Protein AF-A0A7S0YAV2-F1 (afdb_monomer_lite)

Organism: NCBI:txid51329

Sequence (146 aa):
RGRKGEGRRGVPSSRGRNRPNRQQLLAKAARSRTGLVLTTYEHLRRFKADFLSIHWGLAILDEGHKIRNPDSEITFIAKLLRTTRRYILTGSPVQNRLSELWSVFDFIFPGRLGTLPVFQSQCALPIQLGGYVGASAAAVAAAYRC

Secondary structure (DSSP, 8-state):
---------PPPP-----PPPHHHHHHHHHHSTT------HHHHHHTHHHHHTS-BS-EEESSGGGG--TTSHHHHHHHH--BS-EEE--SSPPPS-HHHHHHHHHHHSTTTT--HHHHIIIIIHHHHHHTSTT--HHHHHHHHT-

Foldseek 3Di:
DDDDDDDDPDDPDDPDPPPDDPLVLLVVLLPDPNRDDDDDLVCCLVVLVSQLVGAEQEDEAEALLVQLDVPDSSLVSLLSRRYPAYYYHHPDDQDDAVSSVVSSVCSGPNCPCHDSVSNCVQARVLLVQLPDDVRDPVSVVSNVVD

pLDDT: mean 87.81, std 15.34, range [41.44, 98.06]

InterPro domains:
  IPR000330 SNF2, N-terminal domain [PF00176] (22-129)
  IPR014001 Helicase superfamily 1/2, ATP-binding domain [PS51192] (1-111)
  IPR027417 P-loop containing nucleoside triphosphate hydrolase [SSF52540] (15-138)
  IPR038718 SNF2-like, N-terminal domain superfamily [G3DSA:3.40.50.10810] (7-145)
  IPR050496 SNF2/RAD54 Helicase and DNA Repair [PTHR45629] (18-146)

Radius of gyration: 26.23 Å; chains: 1; bounding box: 42×24×112 Å

Structure (mmCIF, N/CA/C/O backbone):
data_AF-A0A7S0YAV2-F1
#
_entry.id   AF-A0A7S0YAV2-F1
#
loop_
_atom_site.group_PDB
_atom_site.id
_atom_site.type_symbol
_atom_site.label_atom_id
_atom_site.label_alt_id
_atom_site.label_comp_id
_atom_site.label_asym_id
_atom_site.label_entity_id
_atom_site.label_seq_id
_atom_site.pdbx_PDB_ins_code
_atom_site.Cartn_x
_atom_site.Cartn_y
_atom_site.Cartn_z
_atom_site.occupancy
_atom_site.B_iso_or_equiv
_atom_site.auth_seq_id
_atom_site.auth_comp_id
_atom_site.auth_asym_id
_atom_site.auth_atom_id
_atom_site.pdbx_PDB_model_num
ATOM 1 N N . ARG A 1 1 ? -10.715 12.644 79.717 1.00 46.12 1 ARG A N 1
ATOM 2 C CA . ARG A 1 1 ? -11.643 13.164 78.678 1.00 46.12 1 ARG A CA 1
ATOM 3 C C . ARG A 1 1 ? -10.818 13.472 77.432 1.00 46.12 1 ARG A C 1
ATOM 5 O O . ARG A 1 1 ? -10.005 14.382 77.476 1.00 46.12 1 ARG A O 1
ATOM 12 N N . GLY A 1 2 ? -10.927 12.624 76.405 1.00 41.44 2 GLY A N 1
ATOM 13 C CA . GLY A 1 2 ? -10.014 12.585 75.258 1.00 41.44 2 GLY A CA 1
ATOM 14 C C . GLY A 1 2 ? -10.187 13.727 74.255 1.00 41.44 2 GLY A C 1
ATOM 15 O O . GLY A 1 2 ? -11.285 14.256 74.079 1.00 41.44 2 GLY A O 1
ATOM 16 N N . ARG A 1 3 ? -9.089 14.073 73.574 1.00 47.66 3 ARG A N 1
ATOM 17 C CA . ARG A 1 3 ? -9.087 14.883 72.350 1.00 47.66 3 ARG A CA 1
ATOM 18 C C . ARG A 1 3 ? -8.723 14.000 71.156 1.00 47.66 3 ARG A C 1
ATOM 20 O O . ARG A 1 3 ? -7.917 13.084 71.263 1.00 47.66 3 ARG A O 1
ATOM 27 N N 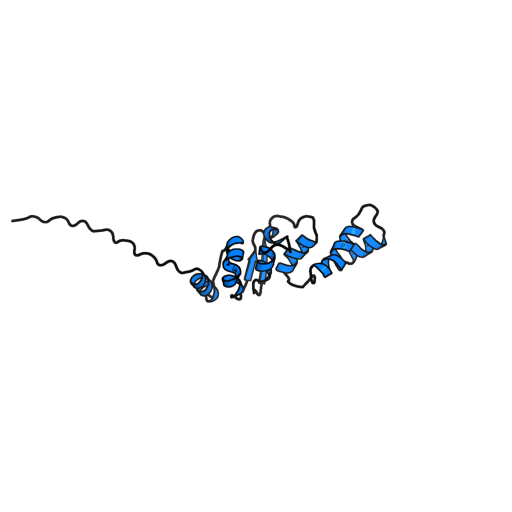. LYS A 1 4 ? -9.452 14.260 70.074 1.00 46.06 4 LYS A N 1
ATOM 28 C CA . LYS A 1 4 ? -9.698 13.426 68.899 1.00 46.06 4 LYS A CA 1
ATOM 29 C C . LYS A 1 4 ? -8.448 13.256 68.032 1.00 46.06 4 LYS A C 1
ATOM 31 O O . LYS A 1 4 ? -7.757 14.232 67.764 1.00 46.06 4 LYS A O 1
ATOM 36 N N . GLY A 1 5 ? -8.228 12.029 67.560 1.00 44.94 5 GLY A N 1
ATOM 37 C CA . GLY A 1 5 ? -7.269 11.715 66.507 1.00 44.94 5 GLY A CA 1
ATOM 38 C C . GLY A 1 5 ? -7.716 12.296 65.166 1.00 44.94 5 GLY A C 1
ATOM 39 O O . GLY A 1 5 ? -8.868 12.145 64.756 1.00 44.94 5 GLY A O 1
ATOM 40 N N . GLU A 1 6 ? -6.793 12.980 64.505 1.00 46.00 6 GLU A N 1
ATOM 41 C CA . GLU A 1 6 ? -6.951 13.530 63.166 1.00 46.00 6 GLU A CA 1
ATOM 42 C C . GLU A 1 6 ? -6.928 12.386 62.144 1.00 46.00 6 GLU A C 1
ATOM 44 O O . GLU A 1 6 ? -5.923 11.699 61.947 1.00 46.00 6 GLU A O 1
ATOM 49 N N . GLY A 1 7 ? -8.083 12.140 61.526 1.00 43.62 7 GLY A N 1
ATOM 50 C CA . GLY A 1 7 ? -8.246 11.131 60.491 1.00 43.62 7 GLY A CA 1
ATOM 51 C C . GLY A 1 7 ? -7.432 11.490 59.252 1.00 43.62 7 GLY A C 1
ATOM 52 O O . GLY A 1 7 ? -7.736 12.459 58.554 1.00 43.62 7 GLY A O 1
ATOM 53 N N . ARG A 1 8 ? -6.426 10.666 58.943 1.00 49.03 8 ARG A N 1
ATOM 54 C CA . ARG A 1 8 ? -5.786 10.631 57.626 1.00 49.03 8 ARG A CA 1
ATOM 55 C C . ARG A 1 8 ? -6.870 10.344 56.585 1.00 49.03 8 ARG A C 1
ATOM 57 O O . ARG A 1 8 ? -7.366 9.223 56.497 1.00 49.03 8 ARG A O 1
ATOM 64 N N . ARG A 1 9 ? -7.257 11.359 55.807 1.00 51.56 9 ARG A N 1
ATOM 65 C CA . ARG A 1 9 ? -8.102 11.170 54.622 1.00 51.56 9 ARG A CA 1
ATOM 66 C C . ARG A 1 9 ? -7.295 10.351 53.622 1.00 51.56 9 ARG A C 1
ATOM 68 O O . ARG A 1 9 ? -6.372 10.868 53.000 1.00 51.56 9 ARG A O 1
ATOM 75 N N . GLY A 1 10 ? -7.613 9.064 53.519 1.00 44.25 10 GLY A N 1
ATOM 76 C CA . GLY A 1 10 ? -7.095 8.212 52.459 1.00 44.25 10 GLY A CA 1
ATOM 77 C C . GLY A 1 10 ? -7.432 8.832 51.107 1.00 44.25 10 GLY A C 1
ATOM 78 O O . GLY A 1 10 ? -8.590 9.144 50.830 1.00 44.25 10 GLY A O 1
ATOM 79 N N . VAL A 1 11 ? -6.407 9.043 50.285 1.00 54.28 11 VAL A N 1
ATOM 80 C CA . VAL A 1 11 ? -6.566 9.388 48.872 1.00 54.28 11 VAL A CA 1
ATOM 81 C C . VAL A 1 11 ? -7.387 8.266 48.225 1.00 54.28 11 VAL A C 1
ATOM 83 O O . VAL A 1 11 ? -7.034 7.097 48.408 1.00 54.28 11 VAL A O 1
ATOM 86 N N . PRO A 1 12 ? -8.483 8.560 47.504 1.00 48.16 12 PRO A N 1
ATOM 87 C CA . PRO A 1 12 ? -9.239 7.513 46.845 1.00 48.16 12 PRO A CA 1
ATOM 88 C C . PRO A 1 12 ? -8.340 6.842 45.806 1.00 48.16 12 PRO A C 1
ATOM 90 O O . PRO A 1 12 ? -7.900 7.475 44.847 1.00 48.16 12 PRO A O 1
ATOM 93 N N . SER A 1 13 ? -8.069 5.555 46.030 1.00 51.59 13 SER A N 1
ATOM 94 C CA . SER A 1 13 ? -7.443 4.653 45.067 1.00 51.59 13 SER A CA 1
ATOM 95 C C . SER A 1 13 ? -8.147 4.810 43.719 1.00 51.59 13 SER A C 1
ATOM 97 O O . SER A 1 13 ? -9.364 4.625 43.605 1.00 51.59 13 SER A O 1
ATOM 99 N N . SER A 1 14 ? -7.388 5.233 42.710 1.00 55.28 14 SER A N 1
ATOM 100 C CA . SER A 1 14 ? -7.857 5.400 41.343 1.00 55.28 14 SER A CA 1
ATOM 101 C C . SER A 1 14 ? -8.348 4.049 40.830 1.00 55.28 14 SER A C 1
ATOM 103 O O . SER A 1 14 ? -7.568 3.161 40.493 1.00 55.28 14 SER A O 1
ATOM 105 N N . ARG A 1 15 ? -9.679 3.892 40.797 1.00 54.31 15 ARG A N 1
ATOM 106 C CA . ARG A 1 15 ? -10.378 2.743 40.209 1.00 54.31 15 ARG A CA 1
ATOM 107 C C . ARG A 1 15 ? -9.704 2.375 38.891 1.00 54.31 15 ARG A C 1
ATOM 109 O O . ARG A 1 15 ? -9.621 3.218 37.996 1.00 54.31 15 ARG A O 1
ATOM 116 N N . GLY A 1 16 ? -9.235 1.130 38.790 1.00 52.34 16 GLY A N 1
ATOM 117 C CA . GLY A 1 16 ? -8.622 0.577 37.587 1.00 52.34 16 GLY A CA 1
ATOM 118 C C . GLY A 1 16 ? -9.487 0.897 36.374 1.00 52.34 16 GLY A C 1
ATOM 119 O O . GLY A 1 16 ? -10.593 0.379 36.220 1.00 52.34 16 GLY A O 1
ATOM 120 N N . ARG A 1 17 ? -9.016 1.827 35.543 1.00 60.66 17 ARG A N 1
ATOM 121 C CA . ARG A 1 17 ? -9.725 2.265 34.345 1.00 60.66 17 ARG A CA 1
ATOM 122 C C . ARG A 1 17 ? -9.670 1.093 33.376 1.00 60.66 17 ARG A C 1
ATOM 124 O O . ARG A 1 17 ? -8.622 0.859 32.779 1.00 60.66 17 ARG A O 1
ATOM 131 N N . ASN A 1 18 ? -10.759 0.332 33.279 1.00 70.06 18 ASN A N 1
ATOM 132 C CA . ASN A 1 18 ? -10.860 -0.802 32.368 1.00 70.06 18 ASN A CA 1
ATOM 133 C C . ASN A 1 18 ? -10.573 -0.286 30.949 1.00 70.06 18 ASN A C 1
ATOM 135 O O . ASN A 1 18 ? -11.378 0.459 30.383 1.00 70.06 18 ASN A O 1
ATOM 139 N N . ARG A 1 19 ? -9.366 -0.550 30.431 1.00 71.81 19 ARG A N 1
ATOM 140 C CA . ARG A 1 19 ? -8.962 -0.048 29.117 1.00 71.81 19 ARG A CA 1
ATOM 141 C C . ARG A 1 19 ? -9.812 -0.791 28.089 1.00 71.81 19 ARG A C 1
ATOM 143 O O . ARG A 1 19 ? -9.752 -2.019 28.062 1.00 71.81 19 ARG A O 1
ATOM 150 N N . PRO A 1 20 ? -10.609 -0.086 27.270 1.00 76.06 20 PRO A N 1
ATOM 151 C CA . PRO A 1 20 ? -11.421 -0.748 26.262 1.00 76.06 20 PRO A CA 1
ATOM 152 C C . PRO A 1 20 ? -10.512 -1.554 25.333 1.00 76.06 20 PRO A C 1
ATOM 154 O O . PRO A 1 20 ? -9.457 -1.071 24.909 1.00 76.06 20 PRO A O 1
ATOM 157 N N . ASN A 1 21 ? -10.916 -2.787 25.026 1.00 88.19 21 ASN A N 1
ATOM 158 C CA . ASN A 1 21 ? -10.181 -3.626 24.085 1.00 88.19 21 ASN A CA 1
ATOM 159 C C . ASN A 1 21 ? -10.181 -2.948 22.698 1.00 88.19 21 ASN A C 1
ATOM 161 O O . ASN A 1 21 ? -11.144 -2.276 22.323 1.00 88.19 21 ASN A O 1
ATOM 165 N N . ARG A 1 22 ? -9.117 -3.136 21.912 1.00 91.38 22 ARG A N 1
ATOM 166 C CA . ARG A 1 22 ? -8.936 -2.583 20.560 1.00 91.38 22 ARG A CA 1
ATOM 167 C C . ARG A 1 22 ? -10.175 -2.756 19.682 1.00 91.38 22 ARG A C 1
ATOM 169 O O . ARG A 1 22 ? -10.595 -1.799 19.045 1.00 91.38 22 ARG A O 1
ATOM 176 N N . GLN A 1 23 ? -10.790 -3.936 19.685 1.00 91.25 23 GLN A N 1
ATOM 177 C CA . GLN A 1 23 ? -12.002 -4.211 18.903 1.00 91.25 23 GLN A CA 1
ATOM 178 C C . GLN A 1 23 ? -13.163 -3.283 19.283 1.00 91.25 23 GLN A C 1
ATOM 180 O O . GLN A 1 23 ? -13.864 -2.777 18.411 1.00 91.25 23 GLN A O 1
ATOM 185 N N . GLN A 1 24 ? -13.325 -2.980 20.573 1.00 91.94 24 GLN A N 1
ATOM 186 C CA . GLN A 1 24 ? -14.341 -2.037 21.045 1.00 91.94 24 GLN A CA 1
ATOM 187 C C . GLN A 1 24 ? -14.024 -0.605 20.602 1.00 91.94 24 GLN A C 1
ATOM 189 O O . GLN A 1 24 ? -14.933 0.130 20.219 1.00 91.94 24 GLN A O 1
ATOM 194 N N . LEU A 1 25 ? -12.745 -0.211 20.619 1.00 93.56 25 LEU A N 1
ATOM 195 C CA . LEU A 1 25 ? -12.304 1.099 20.130 1.00 93.56 25 LEU A CA 1
ATOM 196 C C . LEU A 1 25 ? -12.540 1.251 18.623 1.00 93.56 25 LEU A C 1
ATOM 198 O O . LEU A 1 25 ? -13.106 2.258 18.201 1.00 93.56 25 LEU A O 1
ATOM 202 N N . LEU A 1 26 ? -12.181 0.239 17.830 1.00 95.06 26 LEU A N 1
ATOM 203 C CA . LEU A 1 26 ? -12.413 0.216 16.386 1.00 95.06 26 LEU A CA 1
ATOM 204 C C . LEU A 1 26 ? -13.912 0.248 16.062 1.00 95.06 26 LEU A C 1
ATOM 206 O O . LEU A 1 26 ? -14.345 1.075 15.267 1.00 95.06 26 LEU A O 1
ATOM 210 N N . ALA A 1 27 ? -14.728 -0.565 16.740 1.00 92.50 27 ALA A N 1
ATOM 211 C CA . ALA A 1 27 ? -16.181 -0.570 16.561 1.00 92.50 27 ALA A CA 1
ATOM 212 C C . ALA A 1 27 ? -16.844 0.747 17.000 1.00 92.50 27 ALA A C 1
ATOM 214 O O . ALA A 1 27 ? -17.874 1.151 16.455 1.00 92.50 27 ALA A O 1
ATOM 215 N N . LYS A 1 28 ? -16.288 1.429 18.007 1.00 94.00 28 LYS A N 1
ATOM 216 C CA . LYS A 1 28 ? -16.741 2.763 18.416 1.00 94.00 28 LYS A CA 1
ATOM 217 C C . LYS A 1 28 ? -16.380 3.812 17.364 1.00 94.00 28 LYS A C 1
ATOM 219 O O . LYS A 1 28 ? -17.228 4.635 17.038 1.00 94.00 28 LYS A O 1
ATOM 224 N N . ALA A 1 29 ? -15.162 3.771 16.825 1.00 94.75 29 ALA A N 1
ATOM 225 C CA . ALA A 1 29 ? -14.736 4.677 15.763 1.00 94.75 29 ALA A CA 1
ATOM 226 C C . ALA A 1 29 ? -15.566 4.469 14.487 1.00 94.75 29 ALA A C 1
ATOM 228 O O . ALA A 1 29 ? -16.101 5.435 13.959 1.00 94.75 29 ALA A O 1
ATOM 229 N N . ALA A 1 30 ? -15.769 3.221 14.057 1.00 92.81 30 ALA A N 1
ATOM 230 C CA . ALA A 1 30 ? -16.523 2.889 12.847 1.00 92.81 30 ALA A CA 1
ATOM 231 C C . ALA A 1 30 ? -17.998 3.331 12.891 1.00 92.81 30 ALA A C 1
ATOM 233 O O . ALA A 1 30 ? -18.569 3.668 11.860 1.00 92.81 30 ALA A O 1
ATOM 234 N N . ARG A 1 31 ? -18.623 3.349 14.078 1.00 93.00 31 ARG A N 1
ATOM 235 C CA . ARG A 1 31 ? -20.010 3.819 14.263 1.00 93.00 31 ARG A CA 1
ATOM 236 C C . ARG A 1 31 ? -20.129 5.334 14.439 1.00 93.00 31 ARG A C 1
ATOM 238 O O . ARG A 1 31 ? -21.234 5.866 14.389 1.00 93.00 31 ARG A O 1
ATOM 245 N N . SER A 1 32 ? -19.022 6.028 14.691 1.00 93.88 32 SER A N 1
ATOM 246 C CA . SER A 1 32 ? -19.026 7.476 14.882 1.00 93.88 32 SER A CA 1
ATOM 247 C C . SER A 1 32 ? -19.004 8.196 13.538 1.00 93.88 32 SER A C 1
ATOM 249 O O . SER A 1 32 ? -18.174 7.900 12.683 1.00 93.88 32 SER A O 1
ATOM 251 N N . ARG A 1 33 ? -19.844 9.226 13.385 1.00 90.56 33 ARG A N 1
ATOM 252 C CA . ARG A 1 33 ? -19.860 10.085 12.187 1.00 90.56 33 ARG A CA 1
ATOM 253 C C . ARG A 1 33 ? -18.528 10.817 11.957 1.00 90.56 33 ARG A C 1
ATOM 255 O O . ARG A 1 33 ? -18.240 11.224 10.839 1.00 90.56 33 ARG A O 1
ATOM 262 N N . THR A 1 34 ? -17.738 10.993 13.016 1.00 92.44 34 THR A N 1
ATOM 263 C CA . THR A 1 34 ? -16.429 11.669 13.020 1.00 92.44 34 THR A CA 1
ATOM 264 C C . THR A 1 34 ? -15.328 10.773 13.600 1.00 92.44 34 THR A C 1
ATOM 266 O O . THR A 1 34 ? -14.358 11.253 14.184 1.00 92.44 34 THR A O 1
ATOM 269 N N . GLY A 1 35 ? -15.490 9.450 13.500 1.00 94.56 35 GLY A N 1
ATOM 270 C CA . GLY A 1 35 ? -14.501 8.497 13.990 1.00 94.56 35 GLY A CA 1
ATOM 271 C C . GLY A 1 35 ? -13.197 8.554 13.199 1.00 94.56 35 GLY A C 1
ATOM 272 O O . GLY A 1 35 ? -13.205 8.482 11.974 1.00 94.56 35 GLY A O 1
ATOM 273 N N . LEU A 1 36 ? -12.075 8.629 13.914 1.00 95.56 36 LEU A N 1
ATOM 274 C CA . LEU A 1 36 ? -10.730 8.545 13.351 1.00 95.56 36 LEU A CA 1
ATOM 275 C C . LEU A 1 36 ? -9.957 7.435 14.060 1.00 95.56 36 LEU A C 1
ATOM 277 O O . LEU A 1 36 ? -10.015 7.311 15.285 1.00 95.56 36 LEU A O 1
ATOM 281 N N . VAL A 1 37 ? -9.212 6.651 13.285 1.00 97.00 37 VAL A N 1
ATOM 282 C CA . VAL A 1 37 ? -8.277 5.654 13.806 1.00 97.00 37 VAL A CA 1
ATOM 283 C C . VAL A 1 37 ? -6.893 5.978 13.272 1.00 97.00 37 VAL A C 1
ATOM 285 O O . VAL A 1 37 ? -6.650 5.882 12.073 1.00 97.00 37 VAL A O 1
ATOM 288 N N . LEU A 1 38 ? -5.991 6.344 14.179 1.00 96.94 38 LEU A N 1
ATOM 289 C CA . LEU A 1 38 ? -4.569 6.460 13.892 1.00 96.94 38 LEU A CA 1
ATOM 290 C C . LEU A 1 38 ? -3.880 5.170 14.336 1.00 96.94 38 LEU A C 1
ATOM 292 O O . LEU A 1 38 ? -4.068 4.709 15.463 1.00 96.94 38 LEU A O 1
ATOM 296 N N . THR A 1 39 ? -3.105 4.571 13.442 1.00 96.69 39 THR A N 1
ATOM 297 C CA . THR A 1 39 ? -2.422 3.303 13.691 1.00 96.69 39 THR A CA 1
ATOM 298 C C . THR A 1 39 ? -1.104 3.247 12.928 1.00 96.69 39 THR A C 1
ATOM 300 O O . THR A 1 39 ? -0.844 4.077 12.062 1.00 96.69 39 THR A O 1
ATOM 303 N N . THR A 1 40 ? -0.274 2.259 13.243 1.00 97.44 40 THR A N 1
ATOM 304 C CA . THR A 1 40 ? 0.975 1.988 12.529 1.00 97.44 40 THR A CA 1
ATOM 305 C C . THR A 1 40 ? 0.778 0.859 11.519 1.00 97.44 40 THR A C 1
ATOM 307 O O . THR A 1 40 ? -0.114 0.016 11.667 1.00 97.44 40 THR A O 1
ATOM 310 N N . TYR A 1 41 ? 1.661 0.782 10.522 1.00 97.44 41 TYR A N 1
ATOM 311 C CA . TYR A 1 41 ? 1.718 -0.357 9.601 1.00 97.44 41 TYR A CA 1
ATOM 312 C C . TYR A 1 41 ? 1.897 -1.696 10.330 1.00 97.44 41 TYR A C 1
ATOM 314 O O . TYR A 1 41 ? 1.302 -2.699 9.944 1.00 97.44 41 TYR A O 1
ATOM 322 N N . GLU A 1 42 ? 2.671 -1.722 11.418 1.00 97.12 42 GLU A N 1
ATOM 323 C CA . GLU A 1 42 ? 2.855 -2.934 12.216 1.00 97.12 42 GLU A CA 1
ATOM 324 C C . GLU A 1 42 ? 1.543 -3.396 12.863 1.00 97.12 42 GLU A C 1
ATOM 326 O O . GLU A 1 42 ? 1.209 -4.580 12.801 1.00 97.12 42 GLU A O 1
ATOM 331 N N . HIS A 1 43 ? 0.765 -2.472 13.433 1.00 96.75 43 HIS A N 1
ATOM 332 C CA . HIS A 1 43 ? -0.549 -2.791 13.985 1.00 96.75 43 HIS A CA 1
ATOM 333 C C . HIS A 1 43 ? -1.534 -3.247 12.913 1.00 96.75 43 HIS A C 1
ATOM 335 O O . HIS A 1 43 ? -2.271 -4.205 13.151 1.00 96.75 43 HIS A O 1
ATOM 341 N N . LEU A 1 44 ? -1.526 -2.605 11.742 1.00 97.50 44 LEU A N 1
ATOM 342 C CA . LEU A 1 44 ? -2.332 -3.045 10.606 1.00 97.50 44 LEU A CA 1
ATOM 343 C C . LEU A 1 44 ? -1.974 -4.485 10.209 1.00 97.50 44 LEU A C 1
ATOM 345 O O . LEU A 1 44 ? -2.871 -5.308 10.051 1.00 97.50 44 LEU A O 1
ATOM 349 N N . ARG A 1 45 ? -0.678 -4.815 10.121 1.00 97.31 45 ARG A N 1
ATOM 350 C CA . ARG A 1 45 ? -0.208 -6.175 9.815 1.00 97.31 45 ARG A CA 1
ATOM 351 C C . ARG A 1 45 ? -0.651 -7.182 10.873 1.00 97.31 45 ARG A C 1
ATOM 353 O O . ARG A 1 45 ? -1.259 -8.201 10.557 1.00 97.31 45 ARG A O 1
ATOM 360 N N . ARG A 1 46 ? -0.351 -6.884 12.140 1.00 97.31 46 ARG A N 1
ATOM 361 C CA . ARG A 1 46 ? -0.563 -7.790 13.276 1.00 97.31 46 ARG A CA 1
ATOM 362 C C . ARG A 1 46 ? -2.041 -8.061 13.542 1.00 97.31 46 ARG A C 1
ATOM 364 O O . ARG A 1 46 ? -2.396 -9.170 13.925 1.00 97.31 46 ARG A O 1
ATOM 371 N N . PHE A 1 47 ? -2.894 -7.061 13.344 1.00 96.69 47 PHE A N 1
ATOM 372 C CA . PHE A 1 47 ? -4.321 -7.129 13.661 1.00 96.69 47 PHE A CA 1
ATOM 373 C C . PHE A 1 47 ? -5.198 -6.973 12.419 1.00 96.69 47 PHE A C 1
ATOM 375 O O . PHE A 1 47 ? -6.317 -6.471 12.504 1.00 96.69 47 PHE A O 1
ATOM 382 N N . LYS A 1 48 ? -4.700 -7.431 11.264 1.00 96.94 48 LYS A N 1
ATOM 383 C CA . LYS A 1 48 ? -5.356 -7.296 9.956 1.00 96.94 48 LYS A CA 1
ATOM 384 C C . LYS A 1 48 ? -6.828 -7.703 9.959 1.00 96.94 48 LYS A C 1
ATOM 386 O O . LYS A 1 48 ? -7.640 -6.984 9.396 1.00 96.94 48 LYS A O 1
ATOM 391 N N . ALA A 1 49 ? -7.195 -8.784 10.649 1.00 96.75 49 ALA A N 1
ATOM 392 C CA . ALA A 1 49 ? -8.585 -9.237 10.737 1.00 96.75 49 ALA A CA 1
ATOM 393 C C . ALA A 1 49 ? -9.531 -8.159 11.303 1.00 96.75 49 ALA A C 1
ATOM 395 O O . ALA A 1 49 ? -10.601 -7.929 10.743 1.00 96.75 49 ALA A O 1
ATOM 396 N N . ASP A 1 50 ? -9.108 -7.444 12.353 1.00 95.81 50 ASP A N 1
ATOM 397 C CA . ASP A 1 50 ? -9.914 -6.387 12.967 1.00 95.81 50 ASP A CA 1
ATOM 398 C C . ASP A 1 50 ? -10.129 -5.226 11.971 1.00 95.81 50 ASP A C 1
ATOM 400 O O . ASP A 1 50 ? -11.250 -4.752 11.799 1.00 95.81 50 ASP A O 1
ATOM 404 N N . PHE A 1 51 ? -9.076 -4.800 11.261 1.00 96.81 51 PHE A N 1
ATOM 405 C CA . PHE A 1 51 ? -9.142 -3.681 10.309 1.00 96.81 51 PHE A CA 1
ATOM 406 C C . PHE A 1 51 ? -9.871 -4.025 9.003 1.00 96.81 51 PHE A C 1
ATOM 408 O O . PHE A 1 51 ? -10.596 -3.185 8.471 1.00 96.81 51 PHE A O 1
ATOM 415 N N . LEU A 1 52 ? -9.689 -5.244 8.485 1.00 97.00 52 LEU A N 1
ATOM 416 C CA . LEU A 1 52 ? -10.293 -5.705 7.230 1.00 97.00 52 LEU A CA 1
ATOM 417 C C . LEU A 1 52 ? -11.792 -6.012 7.369 1.00 97.00 52 LEU A C 1
ATOM 419 O O . LEU A 1 52 ? -12.506 -6.026 6.366 1.00 97.00 52 LEU A O 1
ATOM 423 N N . SER A 1 53 ? -12.280 -6.215 8.597 1.00 95.75 53 SER A N 1
ATOM 424 C CA . SER A 1 53 ? -13.709 -6.404 8.883 1.00 95.75 53 SER A CA 1
ATOM 425 C C . SER A 1 53 ? -14.547 -5.123 8.742 1.00 95.75 53 SER A C 1
ATOM 427 O O . SER A 1 53 ? -15.769 -5.192 8.624 1.00 95.75 53 SER A O 1
ATOM 429 N N . ILE A 1 54 ? -13.903 -3.951 8.724 1.00 95.50 54 ILE A N 1
ATOM 430 C CA . ILE A 1 54 ? -14.559 -2.640 8.709 1.00 95.50 54 ILE A CA 1
ATOM 431 C C . ILE A 1 54 ? -14.537 -2.062 7.290 1.00 95.50 54 ILE A C 1
ATOM 433 O O . ILE A 1 54 ? -13.524 -2.128 6.595 1.00 95.50 54 ILE A O 1
ATOM 437 N N . HIS A 1 55 ? -15.654 -1.465 6.862 1.00 95.69 55 HIS A N 1
ATOM 438 C CA . HIS A 1 55 ? -15.692 -0.640 5.654 1.00 95.69 55 HIS A CA 1
ATOM 439 C C . HIS A 1 55 ? -15.374 0.814 6.016 1.00 95.69 55 HIS A C 1
ATOM 441 O O . HIS A 1 55 ? -16.163 1.490 6.676 1.00 95.69 55 HIS A O 1
ATOM 447 N N . TRP A 1 56 ? -14.201 1.284 5.611 1.00 96.31 56 TRP A N 1
ATOM 448 C CA . TRP A 1 56 ? -13.703 2.622 5.905 1.00 96.31 56 TRP A CA 1
ATOM 449 C C . TRP A 1 56 ? -14.226 3.632 4.879 1.00 96.31 56 TRP A C 1
ATOM 451 O O . TRP A 1 56 ? -14.291 3.356 3.685 1.00 96.31 56 TRP A O 1
ATOM 461 N N . GLY A 1 57 ? -14.570 4.843 5.316 1.00 95.81 57 GLY A N 1
ATOM 462 C CA . GLY A 1 57 ? -14.914 5.919 4.375 1.00 95.81 57 GLY A CA 1
ATOM 463 C C . GLY A 1 57 ? -13.692 6.487 3.640 1.00 95.81 57 GLY A C 1
ATOM 464 O O . GLY A 1 57 ? -13.824 7.048 2.548 1.00 95.81 57 GLY A O 1
ATOM 465 N N . LEU A 1 58 ? -12.515 6.364 4.260 1.00 96.44 58 LEU A N 1
ATOM 466 C CA . LEU A 1 58 ? -11.240 6.865 3.770 1.00 96.44 58 LEU A CA 1
ATOM 467 C C . LEU A 1 58 ? -10.077 6.087 4.407 1.00 96.44 58 LEU A C 1
ATOM 469 O O . LEU A 1 58 ? -10.085 5.857 5.615 1.00 96.44 58 LEU A O 1
ATOM 473 N N . ALA A 1 59 ? -9.061 5.748 3.611 1.00 97.75 59 ALA A N 1
ATOM 474 C CA . ALA A 1 59 ? -7.768 5.268 4.090 1.00 97.75 59 ALA A CA 1
ATOM 475 C C . ALA A 1 59 ? -6.653 6.203 3.606 1.00 97.75 59 ALA A C 1
ATOM 477 O O . ALA A 1 59 ? -6.575 6.510 2.414 1.00 97.75 59 ALA A O 1
ATOM 478 N N . ILE A 1 60 ? -5.796 6.640 4.529 1.00 98.06 60 ILE A N 1
ATOM 479 C CA . ILE A 1 60 ? -4.612 7.453 4.240 1.00 98.06 60 ILE A CA 1
ATOM 480 C C . ILE A 1 60 ? -3.394 6.657 4.695 1.00 98.06 60 ILE A C 1
ATOM 482 O O . ILE A 1 60 ? -3.310 6.267 5.859 1.00 98.06 60 ILE A O 1
ATOM 486 N N . LEU A 1 61 ? -2.470 6.414 3.774 1.00 97.19 61 LEU A N 1
ATOM 487 C CA . LEU A 1 61 ? -1.181 5.808 4.067 1.00 97.19 61 LEU A CA 1
ATOM 488 C C . LEU A 1 61 ? -0.114 6.894 4.085 1.00 97.19 61 LEU A C 1
ATOM 490 O O . LEU A 1 61 ? 0.223 7.455 3.044 1.00 97.19 61 LEU A O 1
ATOM 494 N N . ASP A 1 62 ? 0.404 7.182 5.271 1.00 96.06 62 ASP A N 1
ATOM 495 C CA . ASP A 1 62 ? 1.600 8.003 5.406 1.00 96.06 62 ASP A CA 1
ATOM 496 C C . ASP A 1 62 ? 2.848 7.187 5.051 1.00 96.06 62 ASP A C 1
ATOM 498 O O . ASP A 1 62 ? 2.848 5.959 5.168 1.00 96.06 62 ASP A O 1
ATOM 502 N N . GLU A 1 63 ? 3.904 7.848 4.597 1.00 93.38 63 GLU A N 1
ATOM 503 C CA . GLU A 1 63 ? 5.131 7.209 4.124 1.00 93.38 63 GLU A CA 1
ATOM 504 C C . GLU A 1 63 ? 4.887 6.098 3.088 1.00 93.38 63 GLU A C 1
ATOM 506 O O . GLU A 1 63 ? 5.287 4.946 3.258 1.00 93.38 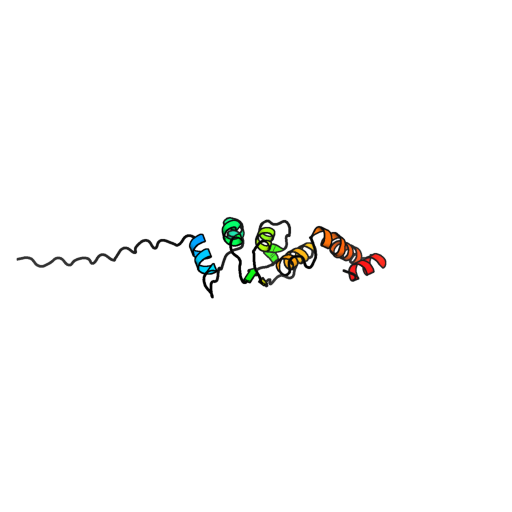63 GLU A O 1
ATOM 511 N N . GLY A 1 64 ? 4.237 6.443 1.973 1.00 91.62 64 GLY A N 1
ATOM 512 C CA . GLY A 1 64 ? 3.844 5.512 0.903 1.00 91.62 64 GLY A CA 1
ATOM 513 C C . GLY A 1 64 ? 4.943 4.583 0.380 1.00 91.62 64 GLY A C 1
ATOM 514 O O . GLY A 1 64 ? 4.656 3.471 -0.067 1.00 91.62 64 GLY A O 1
ATOM 515 N N . HIS A 1 65 ? 6.212 4.978 0.511 1.00 91.56 65 HIS A N 1
ATOM 516 C CA . HIS A 1 65 ? 7.359 4.124 0.206 1.00 91.56 65 HIS A CA 1
ATOM 517 C C . HIS A 1 65 ? 7.348 2.790 0.990 1.00 91.56 65 HIS A C 1
ATOM 519 O O . HIS A 1 65 ? 7.960 1.816 0.551 1.00 91.56 65 HIS A O 1
ATOM 525 N N . LYS A 1 66 ? 6.628 2.691 2.118 1.00 93.88 66 LYS A N 1
ATOM 526 C CA . LYS A 1 66 ? 6.449 1.447 2.888 1.00 93.88 66 LYS A CA 1
ATOM 527 C C . LYS A 1 66 ? 5.682 0.359 2.134 1.00 93.88 66 LYS A C 1
ATOM 529 O O . LYS A 1 66 ? 5.867 -0.811 2.460 1.00 93.88 66 LYS A O 1
ATOM 534 N N . ILE A 1 67 ? 4.873 0.716 1.132 1.00 95.06 67 ILE A N 1
ATOM 535 C CA . ILE A 1 67 ? 4.083 -0.241 0.337 1.00 95.06 67 ILE A CA 1
ATOM 536 C C . ILE A 1 67 ? 4.557 -0.388 -1.119 1.00 95.06 67 ILE A C 1
ATOM 538 O O . ILE A 1 67 ? 3.833 -0.861 -1.997 1.00 95.06 67 ILE A O 1
ATOM 542 N N . ARG A 1 68 ? 5.793 0.033 -1.401 1.00 92.94 68 ARG A N 1
ATOM 543 C CA . ARG A 1 68 ? 6.363 -0.018 -2.754 1.00 92.94 68 ARG A CA 1
ATOM 544 C C . ARG A 1 68 ? 6.656 -1.437 -3.235 1.00 92.94 68 ARG A C 1
ATOM 546 O O . ARG A 1 68 ? 6.621 -1.687 -4.428 1.00 92.94 68 ARG A O 1
ATOM 553 N N . ASN A 1 69 ? 6.943 -2.369 -2.323 1.00 94.19 69 ASN A N 1
ATOM 554 C CA . ASN A 1 69 ? 7.197 -3.757 -2.693 1.00 94.19 69 ASN A CA 1
ATOM 555 C C . ASN A 1 69 ? 5.862 -4.520 -2.827 1.00 94.19 69 ASN A C 1
ATOM 557 O O . ASN A 1 69 ? 5.267 -4.821 -1.783 1.00 94.19 69 ASN A O 1
ATOM 561 N N . PRO A 1 70 ? 5.413 -4.871 -4.049 1.00 94.69 70 PRO A N 1
ATOM 562 C CA . PRO A 1 70 ? 4.137 -5.555 -4.261 1.00 94.69 70 PRO A CA 1
ATOM 563 C C . PRO A 1 70 ? 4.053 -6.918 -3.560 1.00 94.69 70 PRO A C 1
ATOM 565 O O . PRO A 1 70 ? 2.960 -7.320 -3.170 1.00 94.69 70 PRO A O 1
ATOM 568 N N . ASP A 1 71 ? 5.192 -7.573 -3.320 1.00 95.75 71 ASP A N 1
ATOM 569 C CA . ASP A 1 71 ? 5.263 -8.905 -2.706 1.00 95.75 71 ASP A CA 1
ATOM 570 C C . ASP A 1 71 ? 5.261 -8.858 -1.170 1.00 95.75 71 ASP A C 1
ATOM 572 O O . ASP A 1 71 ? 5.235 -9.886 -0.492 1.00 95.75 71 ASP A O 1
ATOM 576 N N . SER A 1 72 ? 5.311 -7.661 -0.578 1.00 96.81 72 SER A N 1
ATOM 577 C CA . SER A 1 72 ? 5.339 -7.523 0.877 1.00 96.81 72 SER A CA 1
ATOM 578 C C . SER A 1 72 ? 3.955 -7.719 1.502 1.00 96.81 72 SER A C 1
ATOM 580 O O . SER A 1 72 ? 2.956 -7.158 1.048 1.00 96.81 72 SER A O 1
ATOM 582 N N . GLU A 1 73 ? 3.906 -8.440 2.628 1.00 97.25 73 GLU A N 1
ATOM 583 C CA . GLU A 1 73 ? 2.654 -8.702 3.356 1.00 97.25 73 GLU A CA 1
ATOM 584 C C . GLU A 1 73 ? 1.920 -7.400 3.718 1.00 97.25 73 GLU A C 1
ATOM 586 O O . GLU A 1 73 ? 0.698 -7.310 3.610 1.00 97.25 73 GLU A O 1
ATOM 591 N N . ILE A 1 74 ? 2.664 -6.361 4.112 1.00 97.56 74 ILE A N 1
ATOM 592 C CA . ILE A 1 74 ? 2.067 -5.076 4.475 1.00 97.56 74 ILE A CA 1
ATOM 593 C C . ILE A 1 74 ? 1.379 -4.395 3.289 1.00 97.56 74 ILE A C 1
ATOM 595 O O . ILE A 1 74 ? 0.302 -3.830 3.462 1.00 97.56 74 ILE A O 1
ATOM 599 N N . THR A 1 75 ? 1.953 -4.493 2.089 1.00 97.56 75 THR A N 1
ATOM 600 C CA . THR A 1 75 ? 1.358 -3.948 0.863 1.00 97.56 75 THR A CA 1
ATOM 601 C C . THR A 1 75 ? 0.074 -4.680 0.526 1.00 97.56 75 THR A C 1
ATOM 603 O O . THR A 1 75 ? -0.951 -4.045 0.280 1.00 97.56 75 THR A O 1
ATOM 606 N N . PHE A 1 76 ? 0.107 -6.011 0.587 1.00 97.38 76 PHE A N 1
ATOM 607 C CA . PHE A 1 76 ? -1.072 -6.837 0.365 1.00 97.38 76 PHE A CA 1
ATOM 608 C C . PHE A 1 76 ? -2.207 -6.472 1.336 1.00 97.38 76 PHE A C 1
ATOM 610 O O . PHE A 1 76 ? -3.320 -6.170 0.911 1.00 97.38 76 PHE A O 1
ATOM 617 N N . ILE A 1 77 ? -1.917 -6.403 2.639 1.00 98.06 77 ILE A N 1
ATOM 618 C CA . ILE A 1 77 ? -2.914 -6.055 3.664 1.00 98.06 77 ILE A CA 1
ATOM 619 C C . ILE A 1 77 ? -3.440 -4.628 3.473 1.00 98.06 77 ILE A C 1
ATOM 621 O O . ILE A 1 77 ? -4.646 -4.405 3.577 1.00 98.06 77 ILE A O 1
ATOM 625 N N . ALA A 1 78 ? -2.566 -3.664 3.177 1.00 97.75 78 ALA A N 1
ATOM 626 C CA . ALA A 1 78 ? -2.973 -2.286 2.931 1.00 97.75 78 ALA A CA 1
ATOM 627 C C . ALA A 1 78 ? -3.933 -2.189 1.735 1.00 97.75 78 ALA A C 1
ATOM 629 O O . ALA A 1 78 ? -4.965 -1.525 1.826 1.00 97.75 78 ALA A O 1
ATOM 630 N N . LYS A 1 79 ? -3.654 -2.907 0.641 1.00 97.19 79 LYS A N 1
ATOM 631 C CA . LYS A 1 79 ? -4.522 -2.950 -0.546 1.00 97.19 79 LYS A CA 1
ATOM 632 C C . LYS A 1 79 ? -5.870 -3.626 -0.287 1.00 97.19 79 LYS A C 1
ATOM 634 O O . LYS A 1 79 ? -6.861 -3.224 -0.904 1.00 97.19 79 LYS A O 1
ATOM 639 N N . LEU A 1 80 ? -5.930 -4.577 0.649 1.00 97.38 80 LEU A N 1
ATOM 640 C CA . LEU A 1 80 ? -7.167 -5.243 1.073 1.00 97.38 80 LEU A CA 1
ATOM 641 C C . LEU A 1 80 ? -8.097 -4.370 1.926 1.00 97.38 80 LEU A C 1
ATOM 643 O O . LEU A 1 80 ? -9.257 -4.743 2.116 1.00 97.38 80 LEU A O 1
ATOM 647 N N . LEU A 1 81 ? -7.637 -3.221 2.438 1.00 97.56 81 LEU A N 1
ATOM 648 C CA . LEU A 1 81 ? -8.495 -2.317 3.202 1.00 97.56 81 LEU A CA 1
ATOM 649 C C . LEU A 1 81 ? -9.742 -1.949 2.389 1.00 97.56 81 LEU A C 1
ATOM 651 O O . LEU A 1 81 ? -9.673 -1.339 1.317 1.00 97.56 81 LEU A O 1
ATOM 655 N N . ARG A 1 82 ? -10.911 -2.311 2.921 1.00 96.31 82 ARG A N 1
ATOM 656 C CA . ARG A 1 82 ? -12.203 -1.996 2.313 1.00 96.31 82 ARG A CA 1
ATOM 657 C C . ARG A 1 82 ? -12.469 -0.511 2.524 1.00 96.31 82 ARG A C 1
ATOM 659 O O . ARG A 1 82 ? -12.780 -0.108 3.638 1.00 96.31 82 ARG A O 1
ATOM 666 N N . THR A 1 83 ? -12.318 0.300 1.481 1.00 97.06 83 THR A N 1
ATOM 667 C CA . THR A 1 83 ? -12.517 1.751 1.575 1.00 97.06 83 THR A CA 1
ATOM 668 C C . THR A 1 83 ? -13.007 2.355 0.269 1.00 97.06 83 THR A C 1
ATOM 670 O O . THR A 1 83 ? -12.649 1.874 -0.805 1.00 97.06 83 THR A O 1
ATOM 673 N N . THR A 1 84 ? -13.791 3.428 0.367 1.00 95.25 84 THR A N 1
ATOM 674 C CA . THR A 1 84 ? -14.263 4.212 -0.785 1.00 95.25 84 THR A CA 1
ATOM 675 C C . THR A 1 84 ? -13.183 5.135 -1.346 1.00 95.25 84 THR A C 1
ATOM 677 O O . THR A 1 84 ? -13.140 5.380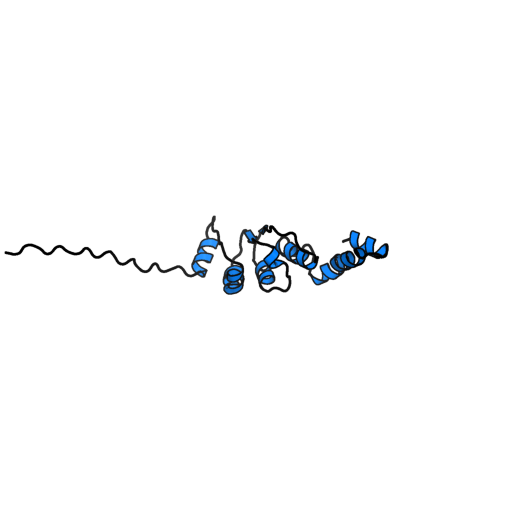 -2.547 1.00 95.25 84 THR A O 1
ATOM 680 N N . ARG A 1 85 ? -12.324 5.684 -0.480 1.00 96.62 85 ARG A N 1
ATOM 681 C CA . ARG A 1 85 ? -11.311 6.686 -0.847 1.00 96.62 85 ARG A CA 1
ATOM 682 C C . ARG A 1 85 ? -9.946 6.269 -0.324 1.00 96.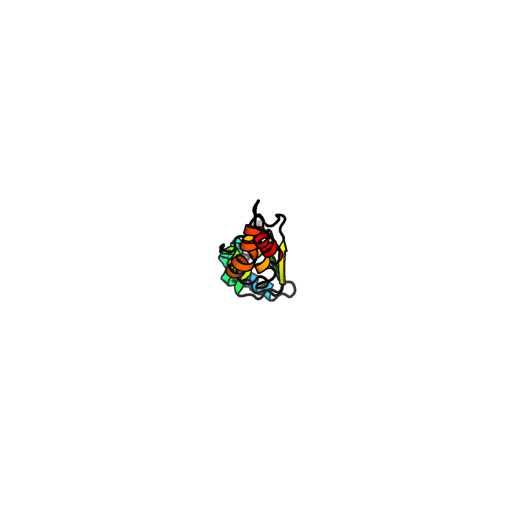62 85 ARG A C 1
ATOM 684 O O . ARG A 1 85 ? -9.849 5.708 0.773 1.00 96.62 85 ARG A O 1
ATOM 691 N N . ARG A 1 86 ? -8.904 6.534 -1.109 1.00 97.69 86 ARG A N 1
ATOM 692 C CA . ARG A 1 86 ? -7.531 6.102 -0.837 1.00 97.69 86 ARG A CA 1
ATOM 693 C C . ARG A 1 86 ? -6.562 7.233 -1.152 1.00 97.69 86 ARG A C 1
ATOM 695 O O . ARG A 1 86 ? -6.560 7.736 -2.270 1.00 97.69 86 ARG A O 1
ATOM 702 N N . TYR A 1 87 ? -5.746 7.609 -0.174 1.00 97.19 87 TYR A N 1
ATOM 703 C CA . TYR A 1 87 ? -4.660 8.569 -0.352 1.00 97.19 87 TYR A CA 1
ATOM 704 C C . TYR A 1 87 ? -3.344 7.986 0.143 1.00 97.19 87 TYR A C 1
ATOM 706 O O . TYR A 1 87 ? -3.310 7.198 1.091 1.00 97.19 87 TYR A O 1
ATOM 714 N N . ILE A 1 88 ? -2.263 8.418 -0.493 1.00 95.06 88 ILE A N 1
ATOM 715 C CA . ILE A 1 88 ? -0.895 8.148 -0.071 1.00 95.06 88 ILE A CA 1
ATOM 716 C C . ILE A 1 88 ? -0.191 9.486 0.096 1.00 95.06 88 ILE A C 1
ATOM 718 O O . ILE A 1 88 ? -0.291 10.348 -0.774 1.00 95.06 88 ILE A O 1
ATOM 722 N N . LEU A 1 89 ? 0.541 9.629 1.194 1.00 94.50 89 LEU A N 1
ATOM 723 C CA . LEU A 1 89 ? 1.479 10.718 1.420 1.00 94.50 89 LEU A CA 1
ATOM 724 C C . LEU A 1 89 ? 2.888 10.134 1.372 1.00 94.50 89 LEU A C 1
ATOM 726 O O . LEU A 1 89 ? 3.158 9.091 1.967 1.00 94.50 89 LEU A O 1
ATOM 730 N N . THR A 1 90 ? 3.798 10.761 0.634 1.00 88.69 90 THR A N 1
ATOM 731 C CA . THR A 1 90 ? 5.201 10.349 0.647 1.00 88.69 90 THR A CA 1
ATOM 732 C C . THR A 1 90 ? 6.111 11.508 0.271 1.00 88.69 90 THR A C 1
ATOM 734 O O . THR A 1 90 ? 5.836 12.231 -0.682 1.00 88.69 90 THR A O 1
ATOM 737 N N . GLY A 1 91 ? 7.193 11.681 1.032 1.00 85.62 91 GLY A N 1
ATOM 738 C CA . GLY A 1 91 ? 8.258 12.634 0.707 1.00 85.62 91 GLY A CA 1
ATOM 739 C C . GLY A 1 91 ? 9.330 12.060 -0.222 1.00 85.62 91 GLY A C 1
ATOM 740 O O . GLY A 1 91 ? 10.205 12.791 -0.672 1.00 85.62 91 GLY A O 1
ATOM 741 N N . SER A 1 92 ? 9.289 10.753 -0.505 1.00 79.88 92 SER A N 1
ATOM 742 C CA . SER A 1 92 ? 10.252 10.087 -1.383 1.00 79.88 92 SER A CA 1
ATOM 743 C C . SER A 1 92 ? 9.607 9.819 -2.742 1.00 79.88 92 SER A C 1
ATOM 745 O O . SER A 1 92 ? 8.594 9.116 -2.784 1.00 79.88 92 SER A O 1
ATOM 747 N N . PRO A 1 93 ? 10.166 10.325 -3.857 1.00 66.62 93 PRO A N 1
ATOM 748 C CA . PRO A 1 93 ? 9.690 9.924 -5.173 1.00 66.62 93 PRO A CA 1
ATOM 749 C C . PRO A 1 93 ? 9.835 8.405 -5.319 1.00 66.62 93 PRO A C 1
ATOM 751 O O . PRO A 1 93 ? 10.775 7.808 -4.788 1.00 66.62 93 PRO A O 1
ATOM 754 N N . VAL A 1 94 ? 8.891 7.768 -6.016 1.00 66.31 94 VAL A N 1
ATOM 755 C CA . VAL A 1 94 ? 8.954 6.329 -6.295 1.00 66.31 94 VAL A CA 1
ATOM 756 C C . VAL A 1 94 ? 10.274 6.019 -7.002 1.00 66.31 94 VAL A C 1
ATOM 758 O O . VAL A 1 94 ? 10.583 6.606 -8.037 1.00 66.31 94 VAL A O 1
ATOM 761 N N . GLN A 1 95 ? 11.068 5.115 -6.432 1.00 64.75 95 GLN A N 1
ATOM 762 C CA . GLN A 1 95 ? 12.439 4.882 -6.873 1.00 64.75 95 GLN A CA 1
ATOM 763 C C . GLN A 1 95 ? 12.513 3.771 -7.927 1.00 64.75 95 GLN A C 1
ATOM 765 O O . GLN A 1 95 ? 12.125 2.638 -7.671 1.00 64.75 95 GLN A O 1
ATOM 770 N N . ASN A 1 96 ? 13.098 4.104 -9.081 1.00 71.69 96 ASN A N 1
ATOM 771 C CA . ASN A 1 96 ? 13.859 3.258 -10.019 1.00 71.69 96 ASN A CA 1
ATOM 772 C C . ASN A 1 96 ? 13.222 1.986 -10.616 1.00 71.69 96 ASN A C 1
ATOM 774 O O . ASN A 1 96 ? 13.798 1.420 -11.542 1.00 71.69 96 ASN A O 1
ATOM 778 N N . ARG A 1 97 ? 12.063 1.516 -10.147 1.00 86.94 97 ARG A N 1
ATOM 779 C CA . ARG A 1 97 ? 11.377 0.335 -10.685 1.00 86.94 97 ARG A CA 1
ATOM 780 C C . ARG A 1 97 ? 9.909 0.627 -10.924 1.00 86.94 97 ARG A C 1
ATOM 782 O O . ARG A 1 97 ? 9.171 0.975 -10.006 1.00 86.94 97 ARG A O 1
ATOM 789 N N . LEU A 1 98 ? 9.454 0.394 -12.150 1.00 92.19 98 LEU A N 1
ATOM 790 C CA . LEU A 1 98 ? 8.050 0.577 -12.523 1.00 92.19 98 LEU A CA 1
ATOM 791 C C . LEU A 1 98 ? 7.107 -0.346 -11.736 1.00 92.19 98 LEU A C 1
ATOM 793 O O . LEU A 1 98 ? 5.956 0.012 -11.515 1.00 92.19 98 LEU A O 1
ATOM 797 N N . SER A 1 99 ? 7.590 -1.487 -11.236 1.00 93.00 99 SER A N 1
ATOM 798 C CA . SER A 1 99 ? 6.828 -2.345 -10.319 1.00 93.00 99 SER A CA 1
ATOM 799 C C . SER A 1 99 ? 6.538 -1.674 -8.970 1.00 93.00 99 SER A C 1
ATOM 801 O O . SER A 1 99 ? 5.475 -1.899 -8.394 1.00 93.00 99 SER A O 1
ATOM 803 N N . GLU A 1 100 ? 7.444 -0.824 -8.476 1.00 92.94 100 GLU A N 1
ATOM 804 C CA . GLU A 1 100 ? 7.218 -0.042 -7.256 1.00 92.94 100 GLU A CA 1
ATOM 805 C C . GLU A 1 100 ? 6.157 1.033 -7.484 1.00 92.94 100 GLU A C 1
ATOM 807 O O . GLU A 1 100 ? 5.263 1.213 -6.655 1.00 92.94 100 GLU A O 1
ATOM 812 N N . LEU A 1 101 ? 6.213 1.689 -8.647 1.00 92.12 101 LEU A N 1
ATOM 813 C CA . LEU A 1 101 ? 5.211 2.666 -9.072 1.00 92.12 101 LEU A CA 1
ATOM 814 C C . LEU A 1 101 ? 3.837 2.025 -9.190 1.00 92.12 101 LEU A C 1
ATOM 816 O O . LEU A 1 101 ? 2.877 2.523 -8.607 1.00 92.12 101 LEU A O 1
ATOM 820 N N . TRP A 1 102 ? 3.770 0.885 -9.876 1.00 95.00 102 TRP A N 1
ATOM 821 C CA . TRP A 1 102 ? 2.558 0.089 -9.986 1.00 95.00 102 TRP A CA 1
ATOM 822 C C . TRP A 1 102 ? 1.999 -0.263 -8.610 1.00 95.00 102 TRP A C 1
ATOM 824 O O . TRP A 1 102 ? 0.805 -0.098 -8.381 1.00 95.00 102 TRP A O 1
ATOM 834 N N . SER A 1 103 ? 2.847 -0.684 -7.665 1.00 95.44 103 SER A N 1
ATOM 835 C CA . SER A 1 103 ? 2.388 -1.082 -6.334 1.00 95.44 103 SER A CA 1
ATOM 836 C C . SER A 1 103 ? 1.666 0.052 -5.603 1.00 95.44 103 SER A C 1
ATOM 838 O O . SER A 1 103 ? 0.573 -0.152 -5.068 1.00 95.44 103 SER A O 1
ATOM 840 N N . VAL A 1 104 ? 2.254 1.251 -5.622 1.00 94.19 104 VAL A N 1
ATOM 841 C CA . VAL A 1 104 ? 1.696 2.464 -5.008 1.00 94.19 104 VAL A CA 1
ATOM 842 C C . VAL A 1 104 ? 0.417 2.900 -5.735 1.00 94.19 104 VAL A C 1
ATOM 844 O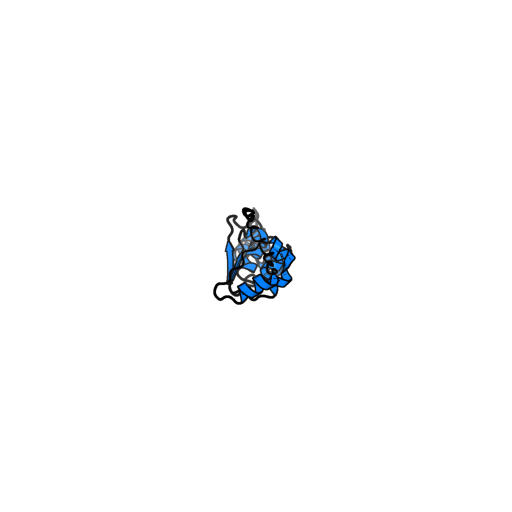 O . VAL A 1 104 ? -0.598 3.168 -5.087 1.00 94.19 104 VAL A O 1
ATOM 847 N N . PHE A 1 105 ? 0.425 2.913 -7.072 1.00 93.69 105 PHE A N 1
ATOM 848 C CA . PHE A 1 105 ? -0.744 3.278 -7.879 1.00 93.69 105 PHE A CA 1
ATOM 849 C C . PHE A 1 105 ? -1.917 2.323 -7.693 1.00 93.69 105 PHE A C 1
ATOM 851 O O . PHE A 1 105 ? -3.052 2.774 -7.583 1.00 93.69 105 PHE A O 1
ATOM 858 N N . ASP A 1 106 ? -1.659 1.024 -7.605 1.00 96.06 106 ASP A N 1
ATOM 859 C CA . ASP A 1 106 ? -2.691 0.012 -7.400 1.00 96.06 106 ASP A CA 1
ATOM 860 C C . ASP A 1 106 ? -3.324 0.105 -6.001 1.00 96.06 106 ASP A C 1
ATOM 862 O O . ASP A 1 106 ? -4.479 -0.264 -5.813 1.00 96.06 106 ASP A O 1
ATOM 866 N N . PHE A 1 107 ? -2.638 0.680 -5.006 1.00 96.44 107 PHE A N 1
ATOM 867 C CA . PHE A 1 107 ? -3.337 1.077 -3.785 1.00 96.44 107 PHE A CA 1
ATOM 868 C C . PHE A 1 107 ? -4.293 2.244 -4.052 1.00 96.44 107 PHE A C 1
ATOM 870 O O . PHE A 1 107 ? -5.451 2.140 -3.663 1.00 96.44 107 PHE A O 1
ATOM 877 N N . ILE A 1 108 ? -3.838 3.327 -4.691 1.00 94.69 108 ILE A N 1
ATOM 878 C CA . ILE A 1 108 ? -4.626 4.558 -4.899 1.00 94.69 108 ILE A CA 1
ATOM 879 C C . ILE A 1 108 ? -5.839 4.305 -5.803 1.00 94.69 108 ILE A C 1
ATOM 881 O O . ILE A 1 108 ? -6.953 4.707 -5.469 1.00 94.69 108 ILE A O 1
ATOM 885 N N . PHE A 1 109 ? -5.626 3.621 -6.927 1.00 94.19 109 PHE A N 1
ATOM 886 C CA . PHE A 1 109 ? -6.640 3.313 -7.929 1.00 94.19 109 PHE A CA 1
ATOM 887 C C . PHE A 1 109 ? -6.568 1.824 -8.319 1.00 94.19 109 PHE A C 1
ATOM 889 O O . PHE A 1 109 ? -6.016 1.479 -9.371 1.00 94.19 109 PHE A O 1
ATOM 896 N N . PRO A 1 110 ? -7.134 0.934 -7.480 1.00 94.38 110 PRO A N 1
ATOM 897 C CA . PRO A 1 110 ? -7.046 -0.510 -7.672 1.00 94.38 110 PRO A CA 1
ATOM 898 C C . PRO A 1 110 ? -7.533 -0.960 -9.046 1.00 94.38 110 PRO A C 1
ATOM 900 O O . PRO A 1 110 ? -8.604 -0.552 -9.500 1.00 94.38 110 PRO A O 1
ATOM 903 N N . GLY A 1 111 ? -6.741 -1.807 -9.705 1.00 92.12 111 GLY A N 1
ATOM 904 C CA . GLY A 1 111 ? -7.083 -2.403 -11.000 1.00 92.12 111 GLY A CA 1
ATOM 905 C C . GLY A 1 111 ? -6.939 -1.484 -12.219 1.00 92.12 111 GLY A C 1
ATOM 906 O O . GLY A 1 111 ? -7.093 -1.961 -13.343 1.00 92.12 111 GLY A O 1
ATOM 907 N N . ARG A 1 112 ? -6.597 -0.196 -12.055 1.00 94.31 112 ARG A N 1
ATOM 908 C CA . ARG A 1 112 ? -6.485 0.744 -13.188 1.00 94.31 112 ARG A CA 1
ATOM 909 C C . ARG A 1 112 ? -5.348 0.403 -14.155 1.00 94.31 112 ARG A C 1
ATOM 911 O O . ARG A 1 112 ? -5.485 0.653 -15.346 1.00 94.31 112 ARG A O 1
ATOM 918 N N . LEU A 1 113 ? -4.259 -0.168 -13.642 1.00 93.06 113 LEU A N 1
ATOM 919 C CA . LEU A 1 113 ? -3.094 -0.611 -14.419 1.00 93.06 113 LEU A CA 1
ATOM 920 C C . LEU A 1 113 ? -3.118 -2.123 -14.714 1.00 93.06 113 LEU A C 1
ATOM 922 O O . LEU A 1 113 ? -2.113 -2.683 -15.143 1.00 93.06 113 LEU A O 1
ATOM 926 N N . GLY A 1 114 ? -4.237 -2.803 -14.441 1.00 94.56 114 GLY A N 1
ATOM 927 C CA . GLY A 1 114 ? -4.323 -4.260 -14.505 1.00 94.56 114 GLY A CA 1
ATOM 928 C C . GLY A 1 114 ? -3.512 -4.963 -13.410 1.00 94.56 114 GLY A C 1
ATOM 929 O O . GLY A 1 114 ? -3.066 -4.356 -12.434 1.00 94.56 114 GLY A O 1
ATOM 930 N N . THR A 1 115 ? -3.343 -6.277 -13.560 1.00 95.94 115 THR A N 1
ATOM 931 C CA . THR A 1 115 ? -2.529 -7.084 -12.641 1.00 95.94 115 THR A CA 1
ATOM 932 C C . THR A 1 115 ? -1.039 -6.799 -12.847 1.00 95.94 115 THR A C 1
ATOM 934 O O . THR A 1 115 ? -0.625 -6.396 -13.934 1.00 95.94 115 THR A O 1
ATOM 937 N N . LEU A 1 116 ? -0.208 -7.045 -11.828 1.00 95.81 116 LEU A N 1
ATOM 938 C CA . LEU A 1 116 ? 1.239 -6.819 -11.928 1.00 95.81 116 LEU A CA 1
ATOM 939 C C . LEU A 1 116 ? 1.888 -7.540 -13.129 1.00 95.81 116 LEU A C 1
ATOM 941 O O . LEU A 1 116 ? 2.637 -6.878 -13.842 1.00 95.81 116 LEU A O 1
ATOM 945 N N . PRO A 1 117 ? 1.593 -8.824 -13.428 1.00 96.56 117 PRO A N 1
ATOM 946 C CA . PRO A 1 117 ? 2.174 -9.492 -14.596 1.00 96.56 117 PRO A CA 1
ATOM 947 C C . PRO A 1 117 ? 1.764 -8.847 -15.928 1.00 96.56 117 PRO A C 1
ATOM 949 O O . PRO A 1 117 ? 2.576 -8.721 -16.848 1.00 96.56 117 PRO A O 1
ATOM 952 N N . VAL A 1 118 ? 0.511 -8.390 -16.030 1.00 96.12 118 VAL A N 1
ATOM 953 C CA . VAL A 1 118 ? 0.017 -7.681 -17.218 1.00 96.12 118 VAL A CA 1
ATOM 954 C C . VAL A 1 118 ? 0.750 -6.352 -17.367 1.00 96.12 118 VAL A C 1
ATOM 956 O O . VAL A 1 118 ? 1.340 -6.108 -18.413 1.00 96.12 118 VAL A O 1
ATOM 959 N N . PHE A 1 119 ? 0.825 -5.548 -16.305 1.00 95.88 119 PHE A N 1
ATOM 960 C CA . PHE A 1 119 ? 1.578 -4.293 -16.313 1.00 95.88 119 PHE A CA 1
ATOM 961 C C . PHE A 1 119 ? 3.064 -4.499 -16.644 1.00 95.88 119 PHE A C 1
ATOM 963 O O . PHE A 1 119 ? 3.656 -3.723 -17.394 1.00 95.88 119 PHE A O 1
ATOM 970 N N . GLN A 1 120 ? 3.681 -5.558 -16.116 1.00 95.50 120 GLN A N 1
ATOM 971 C CA . GLN A 1 120 ? 5.077 -5.882 -16.395 1.00 95.50 120 GLN A CA 1
ATOM 972 C C . GLN A 1 120 ? 5.307 -6.171 -17.878 1.00 95.50 120 GLN A C 1
ATOM 974 O O . GLN A 1 120 ? 6.226 -5.610 -18.470 1.00 95.50 120 GLN A O 1
ATOM 979 N N . SER A 1 121 ? 4.468 -7.018 -18.474 1.00 95.06 121 SER A N 1
ATOM 980 C CA . SER A 1 121 ? 4.594 -7.400 -19.884 1.00 95.06 121 SER A CA 1
ATOM 981 C C . SER A 1 121 ? 4.224 -6.274 -20.853 1.00 95.06 121 SER A C 1
ATOM 983 O O . SER A 1 121 ? 4.889 -6.116 -21.874 1.00 95.06 121 SER A O 1
ATOM 985 N N . GLN A 1 122 ? 3.195 -5.483 -20.536 1.00 93.62 122 GLN A N 1
ATOM 986 C CA . GLN A 1 122 ? 2.636 -4.483 -21.450 1.00 93.62 122 GLN A CA 1
ATOM 987 C C . GLN A 1 122 ? 3.252 -3.094 -21.300 1.00 93.62 122 GLN A C 1
ATOM 989 O O . GLN A 1 122 ? 3.251 -2.355 -22.275 1.00 93.62 122 GLN A O 1
ATOM 994 N N . CYS A 1 123 ? 3.780 -2.746 -20.122 1.00 93.69 123 CYS A N 1
ATOM 995 C CA . CYS A 1 123 ? 4.330 -1.417 -19.851 1.00 93.69 123 CYS A CA 1
ATOM 996 C C . CYS A 1 123 ? 5.778 -1.479 -19.363 1.00 93.69 123 CYS A C 1
ATOM 998 O O . CYS A 1 123 ? 6.668 -0.891 -19.975 1.00 93.69 123 CYS A O 1
ATOM 1000 N N . ALA A 1 124 ? 6.046 -2.204 -18.271 1.00 93.94 124 ALA A N 1
ATOM 1001 C CA . ALA A 1 124 ? 7.345 -2.104 -17.607 1.00 93.94 124 ALA A CA 1
ATOM 1002 C C . ALA A 1 124 ? 8.509 -2.604 -18.475 1.00 93.94 124 ALA A C 1
ATOM 1004 O O . ALA A 1 124 ? 9.524 -1.918 -18.593 1.00 93.94 124 ALA A O 1
ATOM 1005 N N . LEU A 1 125 ? 8.357 -3.779 -19.092 1.00 93.88 125 LEU A N 1
ATOM 1006 C CA . LEU A 1 125 ? 9.377 -4.372 -19.951 1.00 93.88 125 LEU A CA 1
ATOM 1007 C C . LEU A 1 125 ? 9.600 -3.550 -21.235 1.00 93.88 125 LEU A C 1
ATOM 1009 O O . LEU A 1 125 ? 10.760 -3.248 -21.517 1.00 93.88 125 LEU A O 1
ATOM 1013 N N . PRO A 1 126 ? 8.563 -3.121 -21.987 1.00 94.25 126 PRO A N 1
ATOM 1014 C CA . PRO A 1 126 ? 8.749 -2.213 -23.119 1.00 94.25 126 PRO A CA 1
ATOM 1015 C C . PRO A 1 126 ? 9.480 -0.918 -22.757 1.00 94.25 126 PRO A C 1
ATOM 1017 O O . PRO A 1 126 ? 10.416 -0.546 -23.462 1.00 94.25 126 PRO A O 1
ATOM 1020 N N . ILE A 1 127 ? 9.118 -0.268 -21.643 1.00 94.12 127 ILE A N 1
ATOM 1021 C CA . ILE A 1 127 ? 9.786 0.960 -21.184 1.00 94.12 127 ILE A CA 1
ATOM 1022 C C . ILE A 1 127 ? 11.258 0.695 -20.856 1.00 94.12 127 ILE A C 1
ATOM 1024 O O . ILE A 1 127 ? 12.130 1.462 -21.259 1.00 94.12 127 ILE A O 1
ATOM 1028 N N . GLN A 1 128 ? 11.551 -0.409 -20.165 1.00 91.94 128 GLN A N 1
ATOM 1029 C CA . GLN A 1 128 ? 12.923 -0.779 -19.832 1.00 91.94 128 GLN A CA 1
ATOM 1030 C C . GLN A 1 128 ? 13.757 -1.052 -21.093 1.00 91.94 128 GLN A C 1
ATOM 1032 O O . GLN A 1 128 ? 14.870 -0.547 -21.203 1.00 91.94 128 GLN A O 1
ATOM 1037 N N . LEU A 1 129 ? 13.216 -1.808 -22.056 1.00 92.94 129 LEU A N 1
ATOM 1038 C CA . LEU A 1 129 ? 13.907 -2.129 -23.307 1.00 92.94 129 LEU A CA 1
ATOM 1039 C C . LEU A 1 129 ? 14.143 -0.890 -24.178 1.00 92.94 129 LEU A C 1
ATOM 1041 O O . LEU A 1 129 ? 15.228 -0.737 -24.733 1.00 92.94 129 LEU A O 1
ATOM 1045 N N . GLY A 1 130 ? 13.150 -0.004 -24.287 1.00 93.69 130 GLY A N 1
ATOM 1046 C CA . GLY A 1 130 ? 13.269 1.249 -25.037 1.00 93.69 130 GLY A CA 1
ATOM 1047 C C . GLY A 1 130 ? 14.169 2.293 -24.370 1.00 93.69 130 GLY A C 1
ATOM 1048 O O . GLY A 1 130 ? 14.638 3.200 -25.049 1.00 93.69 130 GLY A O 1
ATOM 1049 N N . GLY A 1 131 ? 14.433 2.165 -23.065 1.00 90.31 131 GLY A N 1
ATOM 1050 C CA . GLY A 1 131 ? 15.304 3.066 -22.307 1.00 90.31 131 GLY A CA 1
ATOM 1051 C C . GLY A 1 131 ? 16.801 2.743 -22.378 1.00 90.31 131 GLY A C 1
ATOM 1052 O O . GLY A 1 131 ? 17.608 3.538 -21.895 1.00 90.31 131 GLY A O 1
ATOM 1053 N N . TYR A 1 132 ? 17.203 1.601 -22.949 1.00 91.81 132 TYR A N 1
ATOM 1054 C CA . TYR A 1 132 ? 18.620 1.254 -23.085 1.00 91.81 132 TYR A CA 1
ATOM 1055 C C . TYR A 1 132 ? 19.329 2.102 -24.145 1.00 91.81 132 TYR A C 1
ATOM 1057 O O . TYR A 1 132 ? 18.791 2.397 -25.214 1.00 91.81 132 TYR A O 1
ATOM 1065 N N . VAL A 1 133 ? 20.597 2.427 -23.882 1.00 88.62 133 VAL A N 1
ATOM 1066 C CA . VAL A 1 133 ? 21.478 3.031 -24.887 1.00 88.62 133 VAL A CA 1
ATOM 1067 C C . VAL A 1 133 ? 21.634 2.045 -26.048 1.00 88.62 133 VAL A C 1
ATOM 1069 O O . VAL A 1 133 ? 22.062 0.912 -25.846 1.00 88.62 133 VAL A O 1
ATOM 1072 N N . GLY A 1 134 ? 21.261 2.469 -27.258 1.00 91.62 134 GLY A N 1
ATOM 1073 C CA . GLY A 1 134 ? 21.273 1.616 -28.453 1.00 91.62 134 GLY A CA 1
ATOM 1074 C C . GLY A 1 134 ? 19.989 0.812 -28.691 1.00 91.62 134 GLY A C 1
ATOM 1075 O O . GLY A 1 134 ? 19.987 -0.073 -29.545 1.00 91.62 134 GLY A O 1
ATOM 1076 N N . ALA A 1 135 ? 18.898 1.100 -27.971 1.00 93.88 135 ALA A N 1
ATOM 1077 C CA . ALA A 1 135 ? 17.597 0.500 -28.251 1.00 93.88 135 ALA A CA 1
ATOM 1078 C C . ALA A 1 135 ? 17.158 0.746 -29.707 1.00 93.88 135 ALA A C 1
ATOM 1080 O O . ALA A 1 135 ? 17.348 1.827 -30.268 1.00 93.88 135 ALA A O 1
ATOM 1081 N N . SER A 1 136 ? 16.540 -0.265 -30.327 1.00 94.94 136 SER A N 1
ATOM 1082 C CA . SER A 1 136 ? 16.012 -0.132 -31.686 1.00 94.94 136 SER A CA 1
ATOM 1083 C C . SER A 1 136 ? 14.860 0.877 -31.731 1.00 94.94 136 SER A C 1
ATOM 1085 O O . SER A 1 136 ? 14.116 1.031 -30.760 1.00 94.94 136 SER A O 1
ATOM 1087 N N . ALA A 1 137 ? 14.640 1.517 -32.883 1.00 93.44 137 ALA A N 1
ATOM 1088 C CA . ALA A 1 137 ? 13.519 2.447 -33.061 1.00 93.44 137 ALA A CA 1
ATOM 1089 C C . ALA A 1 137 ? 12.158 1.802 -32.728 1.00 93.44 137 ALA A C 1
ATOM 1091 O O . ALA A 1 137 ? 11.275 2.454 -32.172 1.00 93.44 137 ALA A O 1
ATOM 1092 N N . ALA A 1 138 ? 12.004 0.501 -33.003 1.00 92.56 138 ALA A N 1
ATOM 1093 C CA . ALA A 1 138 ? 10.810 -0.260 -32.646 1.00 92.56 138 ALA A CA 1
ATOM 1094 C C . ALA A 1 138 ? 10.634 -0.411 -31.123 1.00 92.56 138 ALA A C 1
ATOM 1096 O O . ALA A 1 138 ? 9.513 -0.276 -30.631 1.00 92.56 138 ALA A O 1
ATOM 1097 N N . ALA A 1 139 ? 11.720 -0.655 -30.379 1.00 92.06 139 ALA A N 1
ATOM 1098 C CA . ALA A 1 139 ? 11.695 -0.748 -28.918 1.00 92.06 139 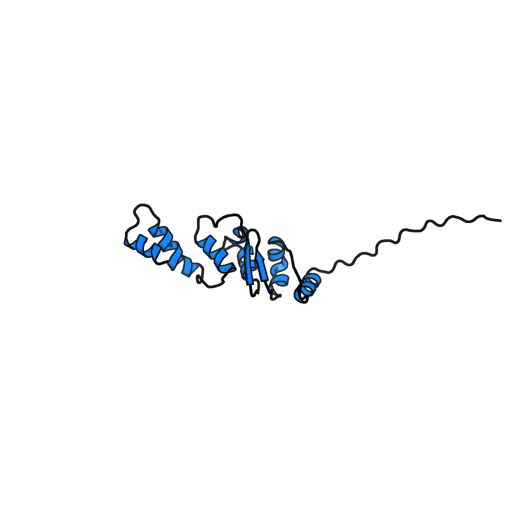ALA A CA 1
ATOM 1099 C C . ALA A 1 139 ? 11.383 0.610 -28.272 1.00 92.06 139 ALA A C 1
ATOM 1101 O O . ALA A 1 139 ? 10.537 0.684 -27.383 1.00 92.06 139 ALA A O 1
ATOM 1102 N N . VAL A 1 140 ? 11.985 1.693 -28.776 1.00 93.00 140 VAL A N 1
ATOM 1103 C CA . VAL A 1 140 ? 11.680 3.065 -28.339 1.00 93.00 140 VAL A CA 1
ATOM 1104 C C . VAL A 1 140 ? 10.208 3.399 -28.601 1.00 93.00 140 VAL A C 1
ATOM 1106 O O . VAL A 1 140 ? 9.501 3.839 -27.700 1.00 93.00 140 VAL A O 1
ATOM 1109 N N . ALA A 1 141 ? 9.695 3.119 -29.803 1.00 92.56 141 ALA A N 1
ATOM 1110 C CA . ALA A 1 141 ? 8.288 3.354 -30.127 1.00 92.56 141 ALA A CA 1
ATOM 1111 C C . ALA A 1 141 ? 7.326 2.519 -29.262 1.00 92.56 141 ALA A C 1
ATOM 1113 O O . ALA A 1 141 ? 6.240 2.989 -28.931 1.00 92.56 141 ALA A O 1
ATOM 1114 N N . ALA A 1 142 ? 7.698 1.289 -28.890 1.00 91.50 142 ALA A N 1
ATOM 1115 C CA . ALA A 1 142 ? 6.910 0.473 -27.968 1.00 91.50 142 ALA A CA 1
ATOM 1116 C C . ALA A 1 142 ? 6.869 1.072 -26.554 1.00 91.50 142 ALA A C 1
ATOM 1118 O O . ALA A 1 142 ? 5.795 1.111 -25.960 1.00 91.50 142 ALA A O 1
ATOM 1119 N N . ALA A 1 143 ? 7.993 1.599 -26.056 1.00 91.94 143 ALA A N 1
ATOM 1120 C CA . ALA A 1 143 ? 8.060 2.277 -24.762 1.00 91.94 143 ALA A CA 1
ATOM 1121 C C . ALA A 1 143 ? 7.116 3.489 -24.676 1.00 91.94 143 ALA A C 1
ATOM 1123 O O . ALA A 1 143 ? 6.441 3.653 -23.668 1.00 91.94 143 ALA A O 1
ATOM 1124 N N . TYR A 1 144 ? 7.016 4.298 -25.738 1.00 90.56 144 TYR A N 1
ATOM 1125 C CA . TYR A 1 144 ? 6.138 5.480 -25.775 1.00 90.56 144 TYR A CA 1
ATOM 1126 C C . TYR A 1 144 ? 4.641 5.175 -25.936 1.00 90.56 144 TYR A C 1
ATOM 1128 O O . TYR A 1 144 ? 3.821 6.073 -25.766 1.00 90.56 144 TYR A O 1
ATOM 1136 N N . ARG A 1 145 ? 4.269 3.943 -26.305 1.00 87.50 145 ARG A N 1
ATOM 1137 C CA . ARG A 1 145 ? 2.857 3.525 -26.410 1.00 87.50 145 ARG A CA 1
ATOM 1138 C C . ARG A 1 145 ? 2.255 3.076 -25.076 1.00 87.50 145 ARG A C 1
ATOM 1140 O O . ARG A 1 145 ? 1.051 2.835 -25.029 1.00 87.50 145 ARG A O 1
ATOM 1147 N N . CYS A 1 146 ? 3.093 2.907 -24.057 1.00 78.69 146 CYS A N 1
ATOM 1148 C CA . CYS A 1 146 ? 2.701 2.530 -22.703 1.00 78.69 146 CYS A CA 1
ATOM 1149 C C . CYS A 1 146 ? 2.228 3.759 -21.925 1.00 78.69 146 CYS A C 1
ATOM 1151 O O . CYS A 1 146 ? 1.241 3.616 -21.171 1.00 78.69 146 CYS A O 1
#